Protein AF-A0A383A0M0-F1 (afdb_monomer)

Solvent-accessible surface area (backbone atoms only — not comparable to full-atom values): 5035 Å² total; per-residue (Å²): 131,86,87,75,88,60,96,47,71,65,67,45,57,75,71,50,68,100,62,46,17,37,38,39,38,41,80,52,99,59,33,34,43,33,29,37,31,40,49,84,62,83,49,73,42,83,70,54,71,45,73,62,74,53,69,70,60,49,52,50,52,51,50,52,50,36,61,75,63,56,42,72,48,75,47,68,69,74,84,90,76,134

Secondary structure (DSSP, 8-state):
------SSHHHHHTTS-SS-EEEEEEE-SSEEEEEEE-TTSS-EEEEEEEEP--HHHHHHHHHHHHHHTTEEEEEE------

Structure (mmCIF, N/CA/C/O backbone):
data_AF-A0A383A0M0-F1
#
_entry.id   AF-A0A383A0M0-F1
#
loop_
_atom_site.group_PDB
_atom_site.id
_atom_site.type_symbol
_atom_site.label_atom_id
_atom_site.label_alt_id
_atom_site.label_comp_id
_atom_site.label_asym_id
_atom_site.label_entity_id
_atom_site.label_seq_id
_atom_site.pdbx_PDB_ins_code
_atom_site.Cartn_x
_atom_site.Cartn_y
_atom_site.Cartn_z
_atom_site.occupancy
_atom_site.B_iso_or_equiv
_atom_site.auth_seq_id
_atom_site.auth_comp_id
_atom_site.auth_asym_id
_atom_site.auth_atom_id
_atom_site.pdbx_PDB_model_num
ATOM 1 N N . MET A 1 1 ? -10.091 -10.079 -13.517 1.00 49.03 1 MET A N 1
ATOM 2 C CA . MET A 1 1 ? -8.739 -10.191 -12.934 1.00 49.03 1 MET A CA 1
ATOM 3 C C . MET A 1 1 ? -8.831 -11.232 -11.832 1.00 49.03 1 MET A C 1
ATOM 5 O O . MET A 1 1 ? -9.599 -11.027 -10.905 1.00 49.03 1 MET A O 1
ATOM 9 N N . GLN A 1 2 ? -8.216 -12.402 -11.998 1.00 48.06 2 GLN A N 1
ATOM 10 C CA . GLN A 1 2 ? -8.273 -13.454 -10.981 1.00 48.06 2 GLN A CA 1
ATOM 11 C C . GLN A 1 2 ? -7.331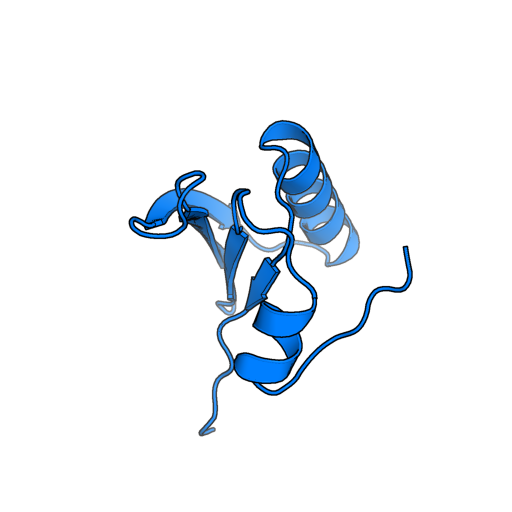 -13.034 -9.847 1.00 48.06 2 GLN A C 1
ATOM 13 O O . GLN A 1 2 ? -6.116 -13.011 -10.035 1.00 48.06 2 GLN A O 1
ATOM 18 N N . THR A 1 3 ? -7.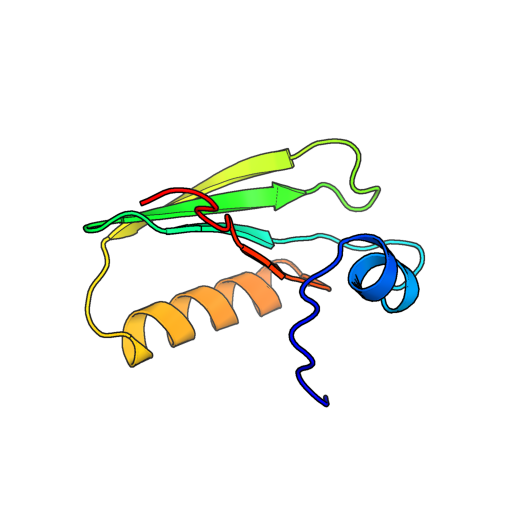883 -12.598 -8.717 1.00 56.19 3 THR A N 1
ATOM 19 C CA . THR A 1 3 ? -7.096 -12.155 -7.562 1.00 56.19 3 THR A CA 1
ATOM 20 C C . THR A 1 3 ? -6.486 -13.386 -6.899 1.00 56.19 3 THR A C 1
ATOM 22 O O . THR A 1 3 ? -7.147 -14.063 -6.118 1.00 56.19 3 THR A O 1
ATOM 25 N N . MET A 1 4 ? -5.248 -13.725 -7.261 1.00 76.31 4 MET A N 1
ATOM 26 C CA . MET A 1 4 ? -4.490 -14.781 -6.590 1.00 76.31 4 MET A CA 1
ATOM 27 C C . MET A 1 4 ? -3.668 -14.179 -5.454 1.00 76.31 4 MET A C 1
ATOM 29 O O . MET A 1 4 ? -2.824 -13.311 -5.683 1.00 76.31 4 MET A O 1
ATOM 33 N N . ILE A 1 5 ? -3.906 -14.661 -4.238 1.00 85.56 5 ILE A N 1
ATOM 34 C CA . ILE A 1 5 ? -3.000 -14.464 -3.107 1.00 85.56 5 ILE A CA 1
ATOM 35 C C . ILE A 1 5 ? -1.838 -15.442 -3.313 1.00 85.56 5 ILE A C 1
ATOM 37 O O . ILE A 1 5 ? -2.074 -16.625 -3.544 1.00 85.56 5 ILE A O 1
ATOM 41 N N . ASN A 1 6 ? -0.602 -14.943 -3.286 1.00 87.50 6 ASN A N 1
ATOM 42 C CA . ASN A 1 6 ? 0.600 -15.777 -3.324 1.00 87.50 6 ASN A CA 1
ATOM 43 C C . ASN A 1 6 ? 1.253 -15.686 -1.943 1.00 87.50 6 ASN A C 1
ATOM 45 O O . ASN A 1 6 ? 1.403 -14.586 -1.414 1.00 87.50 6 ASN A O 1
ATOM 49 N N . GLU A 1 7 ? 1.612 -16.828 -1.365 1.00 84.81 7 GLU A N 1
ATOM 50 C CA . GLU A 1 7 ? 2.276 -16.894 -0.055 1.00 84.81 7 GLU A CA 1
ATOM 51 C C . GLU A 1 7 ? 3.796 -16.710 -0.174 1.00 84.81 7 GLU A C 1
ATOM 53 O O . GLU A 1 7 ? 4.463 -16.377 0.802 1.00 84.81 7 GLU A O 1
ATOM 58 N N . ASP A 1 8 ? 4.342 -16.881 -1.382 1.00 87.19 8 ASP A N 1
ATOM 59 C CA . ASP A 1 8 ? 5.759 -16.737 -1.674 1.00 87.19 8 ASP A CA 1
ATOM 60 C C . ASP A 1 8 ? 6.047 -15.557 -2.619 1.00 87.19 8 ASP A C 1
ATOM 62 O O . ASP A 1 8 ? 5.278 -15.213 -3.526 1.00 87.19 8 ASP A O 1
ATOM 66 N N . VAL A 1 9 ? 7.204 -14.929 -2.409 1.00 89.44 9 VAL A N 1
ATOM 67 C CA . VAL A 1 9 ? 7.622 -13.745 -3.170 1.00 89.44 9 VAL A CA 1
AT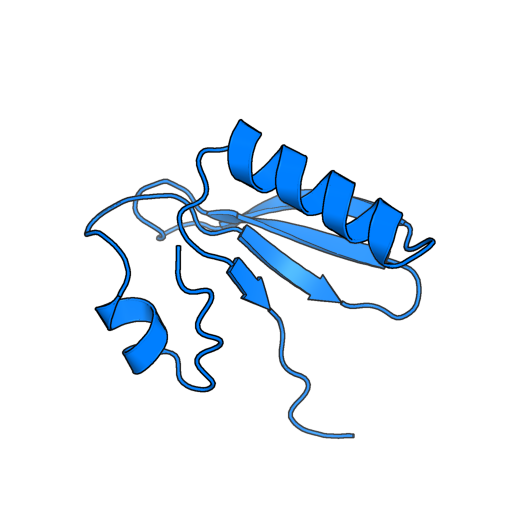OM 68 C C . VAL A 1 9 ? 7.884 -14.083 -4.641 1.00 89.44 9 VAL A C 1
ATOM 70 O O . VAL A 1 9 ? 7.568 -13.274 -5.510 1.00 89.44 9 VAL A O 1
ATOM 73 N N . ASN A 1 10 ? 8.417 -15.265 -4.956 1.00 91.75 10 ASN A N 1
ATOM 74 C CA . ASN A 1 10 ? 8.769 -15.620 -6.334 1.00 91.75 10 ASN A CA 1
ATOM 75 C C . ASN A 1 10 ? 7.517 -15.834 -7.196 1.00 91.75 10 ASN A C 1
ATOM 77 O O . ASN A 1 10 ? 7.442 -15.328 -8.318 1.00 91.75 10 ASN A O 1
ATOM 81 N N . GLY A 1 11 ? 6.506 -16.514 -6.653 1.00 91.56 11 GLY A N 1
ATOM 82 C CA . GLY A 1 11 ? 5.195 -16.693 -7.261 1.00 91.56 11 GLY A CA 1
ATOM 83 C C . GLY A 1 11 ? 4.521 -15.354 -7.533 1.00 91.56 11 GLY A C 1
ATOM 84 O O . GLY A 1 11 ? 4.022 -15.134 -8.638 1.00 91.56 11 GLY A O 1
ATOM 85 N N . PHE A 1 12 ? 4.603 -14.414 -6.588 1.00 92.25 12 PHE A N 1
ATOM 86 C CA . PHE A 1 12 ? 4.126 -13.048 -6.794 1.00 92.25 12 PHE A CA 1
ATOM 87 C C . PHE A 1 12 ? 4.885 -12.323 -7.918 1.00 92.25 12 PHE A C 1
ATOM 89 O O . PHE A 1 12 ? 4.260 -11.837 -8.862 1.00 92.25 12 PHE A O 1
ATOM 96 N N . LEU A 1 13 ? 6.222 -12.292 -7.865 1.00 92.00 13 LEU A N 1
ATOM 97 C CA . LEU A 1 13 ? 7.056 -11.592 -8.849 1.00 92.00 13 LEU A CA 1
ATOM 98 C C . LEU A 1 13 ? 6.879 -12.135 -10.271 1.00 92.00 13 LEU A C 1
ATOM 100 O O . LEU A 1 13 ? 6.829 -11.350 -11.213 1.00 92.00 13 LEU A O 1
ATOM 104 N N . SER A 1 14 ? 6.721 -13.453 -10.429 1.00 93.25 14 SER A N 1
ATOM 105 C CA . SER A 1 14 ? 6.538 -14.100 -11.738 1.00 93.25 14 SER A CA 1
ATOM 106 C C . SER A 1 14 ? 5.269 -13.666 -12.484 1.00 93.25 14 SER A C 1
ATOM 108 O O . SER A 1 14 ? 5.157 -13.869 -13.691 1.00 93.25 14 SER A O 1
ATOM 110 N N . ARG A 1 15 ? 4.305 -13.066 -11.773 1.00 92.06 15 ARG A N 1
ATOM 111 C CA . ARG A 1 15 ? 3.017 -12.616 -12.317 1.00 92.06 15 ARG A CA 1
ATOM 112 C C . ARG A 1 15 ? 2.964 -11.111 -12.565 1.00 92.06 15 ARG A C 1
ATOM 114 O O . ARG A 1 15 ? 1.987 -10.634 -13.142 1.00 92.06 15 ARG A O 1
ATOM 121 N N . LEU A 1 16 ? 3.965 -10.360 -12.107 1.00 93.38 16 LEU A N 1
ATOM 122 C CA . LEU A 1 16 ? 4.013 -8.920 -12.314 1.00 93.38 16 LEU A CA 1
ATOM 123 C C . LEU A 1 16 ? 4.545 -8.594 -13.716 1.00 93.38 16 LEU A C 1
ATOM 125 O O . LEU A 1 16 ? 5.460 -9.259 -14.201 1.00 93.38 16 LEU A O 1
ATOM 129 N N . PRO A 1 17 ? 4.038 -7.531 -14.361 1.00 94.38 17 PRO A N 1
ATOM 130 C CA . PRO A 1 17 ? 4.709 -6.961 -15.520 1.00 94.38 17 PRO A CA 1
ATOM 131 C C . PRO A 1 17 ? 6.099 -6.422 -15.144 1.00 94.38 17 PRO A C 1
ATOM 133 O O . PRO A 1 17 ? 6.392 -6.115 -13.981 1.00 94.38 17 PRO A O 1
ATOM 136 N N . GLU A 1 18 ? 6.946 -6.229 -16.159 1.00 93.12 18 GLU A N 1
ATOM 137 C CA . GLU A 1 18 ? 8.333 -5.773 -15.991 1.00 93.12 18 GLU A CA 1
ATOM 138 C C . GLU A 1 18 ? 8.435 -4.503 -15.130 1.00 93.12 18 GLU A C 1
ATOM 140 O O . GLU A 1 18 ? 9.320 -4.398 -14.283 1.00 93.12 18 GLU A O 1
ATOM 145 N N . LYS A 1 19 ? 7.485 -3.570 -15.275 1.00 95.06 19 LYS A N 1
ATOM 146 C CA . LYS A 1 19 ? 7.438 -2.289 -14.558 1.00 95.06 19 LYS A CA 1
ATOM 147 C C . LYS A 1 19 ? 6.052 -2.009 -13.992 1.00 95.06 19 LYS A C 1
ATOM 149 O O . LYS A 1 19 ? 5.048 -2.458 -14.535 1.00 95.06 19 LYS A O 1
ATOM 154 N N . GLY A 1 20 ? 6.011 -1.211 -12.930 1.00 97.31 20 GLY A N 1
ATOM 155 C CA . GLY A 1 20 ? 4.783 -0.717 -12.313 1.00 97.31 20 GLY A CA 1
ATOM 156 C C . GLY A 1 20 ? 4.905 -0.636 -10.797 1.00 97.31 20 GLY A C 1
ATOM 157 O O . GLY A 1 20 ? 5.770 -1.272 -10.194 1.00 97.31 20 GLY A O 1
ATOM 158 N N . ARG A 1 21 ? 4.041 0.179 -10.189 1.00 98.31 21 ARG A N 1
ATOM 159 C CA . ARG A 1 21 ? 4.102 0.468 -8.754 1.00 98.31 21 ARG A CA 1
ATOM 160 C C . ARG A 1 21 ? 3.457 -0.637 -7.931 1.00 98.31 21 ARG A C 1
ATOM 162 O O . ARG A 1 21 ? 2.416 -1.169 -8.308 1.00 98.31 21 ARG A O 1
ATOM 169 N N . LEU A 1 22 ? 4.036 -0.919 -6.775 1.00 98.12 22 LEU A N 1
ATOM 170 C CA . LEU A 1 22 ? 3.447 -1.766 -5.748 1.00 98.12 22 LEU A CA 1
ATOM 171 C C . LEU A 1 22 ? 2.941 -0.910 -4.592 1.00 98.12 22 LEU A C 1
ATOM 173 O O . LEU A 1 22 ? 3.545 0.112 -4.263 1.00 98.12 22 LEU A O 1
ATOM 177 N N . LEU A 1 23 ? 1.850 -1.348 -3.969 1.00 98.31 23 LEU A N 1
ATOM 178 C CA . LEU A 1 23 ? 1.340 -0.770 -2.729 1.00 98.31 23 LEU A CA 1
ATOM 179 C C . LEU A 1 23 ? 1.668 -1.716 -1.568 1.00 98.31 23 LEU A C 1
ATOM 181 O O . LEU A 1 23 ? 1.207 -2.855 -1.541 1.00 98.31 23 LEU A O 1
ATOM 185 N N . GLY A 1 24 ? 2.482 -1.248 -0.628 1.00 97.44 24 GLY A N 1
ATOM 186 C CA . GLY A 1 24 ? 2.802 -1.946 0.613 1.00 97.44 24 GLY A CA 1
ATOM 187 C C . GLY A 1 24 ? 1.794 -1.609 1.708 1.00 97.44 24 GLY A C 1
ATOM 188 O O . GLY A 1 24 ? 1.492 -0.433 1.916 1.00 97.44 24 GLY A O 1
ATOM 189 N N . LEU A 1 25 ? 1.288 -2.631 2.399 1.00 96.81 25 LEU A N 1
ATOM 190 C CA . LEU A 1 25 ? 0.348 -2.528 3.514 1.00 96.81 25 LEU A CA 1
ATOM 191 C C . LEU A 1 25 ? 0.985 -3.092 4.784 1.00 96.81 25 LEU A C 1
ATOM 193 O O . LEU A 1 25 ? 1.376 -4.259 4.825 1.00 96.81 25 LEU A O 1
ATOM 197 N N . ASP A 1 26 ? 0.991 -2.282 5.836 1.00 94.56 26 ASP A N 1
ATOM 198 C CA . ASP A 1 26 ? 1.304 -2.696 7.202 1.00 94.56 26 ASP A CA 1
ATOM 199 C C . ASP A 1 26 ? 0.030 -2.636 8.057 1.00 94.56 26 ASP A C 1
ATOM 201 O O . ASP A 1 26 ? -0.490 -1.554 8.357 1.00 94.56 26 ASP A O 1
ATOM 205 N N . LEU A 1 27 ? -0.536 -3.804 8.378 1.00 92.12 27 LEU A N 1
ATOM 206 C CA . LEU A 1 27 ? -1.802 -3.914 9.103 1.00 92.12 27 LEU A CA 1
ATOM 207 C C . LEU A 1 27 ? -1.571 -3.880 10.615 1.00 92.12 27 LEU A C 1
ATOM 209 O O . LEU A 1 27 ? -1.277 -4.893 11.244 1.00 92.12 27 LEU A O 1
ATOM 213 N N . GLY A 1 28 ? -1.836 -2.726 11.220 1.00 91.88 28 GLY A N 1
ATOM 214 C CA . GLY A 1 28 ? -1.954 -2.588 12.666 1.00 91.88 28 GLY A CA 1
ATOM 215 C C . GLY A 1 28 ? -3.379 -2.838 13.166 1.00 91.88 28 GLY A C 1
ATOM 216 O O . GLY A 1 28 ? -4.356 -2.846 12.413 1.00 91.88 28 GLY A O 1
ATOM 217 N N . ALA A 1 29 ? -3.545 -2.970 14.483 1.00 92.38 29 ALA A N 1
ATOM 218 C CA . ALA A 1 29 ? -4.867 -3.128 15.100 1.00 92.38 29 ALA A CA 1
ATOM 219 C C . ALA A 1 29 ? -5.791 -1.910 14.877 1.00 92.38 29 ALA A C 1
ATOM 221 O O . ALA A 1 29 ? -7.006 -2.062 14.779 1.00 92.38 29 ALA A O 1
ATOM 222 N N . LYS A 1 30 ? -5.224 -0.699 14.782 1.00 96.81 30 LYS A N 1
ATOM 223 C CA . LYS A 1 30 ? -5.975 0.572 14.684 1.00 96.81 30 LYS A CA 1
ATOM 224 C C . LYS A 1 30 ? -5.751 1.328 13.378 1.00 96.81 30 LYS A C 1
ATOM 226 O O . LYS A 1 30 ? -6.547 2.199 13.030 1.00 96.81 30 LYS A O 1
ATOM 231 N N . THR A 1 31 ? -4.670 1.029 12.674 1.00 96.88 31 THR A N 1
ATOM 232 C CA . THR A 1 31 ? -4.219 1.778 11.501 1.00 96.88 31 THR A CA 1
ATOM 233 C C . THR A 1 31 ? -3.692 0.837 10.432 1.00 96.88 31 THR A C 1
ATOM 235 O O . THR A 1 31 ? -3.328 -0.297 10.730 1.00 96.88 31 THR A O 1
ATOM 238 N N . ILE A 1 32 ? -3.655 1.317 9.194 1.00 96.94 32 ILE A N 1
ATOM 239 C CA . ILE A 1 32 ? -2.979 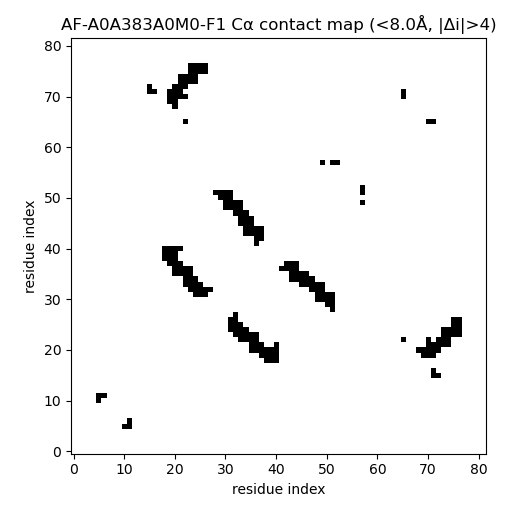0.667 8.074 1.00 96.94 32 ILE A CA 1
ATOM 240 C C . ILE A 1 32 ? -1.926 1.645 7.569 1.00 96.94 32 ILE A C 1
ATOM 242 O O . ILE A 1 32 ? -2.281 2.71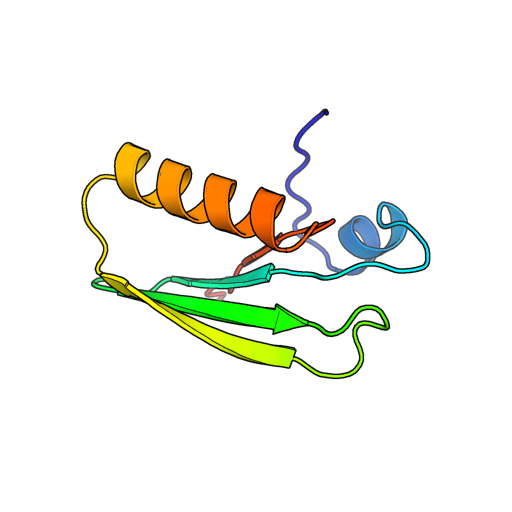2 7.062 1.00 96.94 32 ILE A O 1
ATOM 246 N N . GLY A 1 33 ? -0.651 1.307 7.740 1.00 97.56 33 GLY A N 1
ATOM 247 C CA . GLY A 1 33 ? 0.439 2.046 7.113 1.00 97.56 33 GLY A CA 1
ATOM 248 C C . GLY A 1 33 ? 0.494 1.708 5.627 1.00 97.56 33 GLY A C 1
ATOM 249 O O . GLY A 1 33 ? 0.448 0.530 5.271 1.00 97.56 33 GLY A O 1
ATOM 250 N N . LEU A 1 34 ? 0.565 2.723 4.765 1.00 98.38 34 LEU A N 1
ATOM 251 C CA . LEU A 1 34 ? 0.677 2.547 3.319 1.00 98.38 34 LEU A CA 1
ATOM 252 C C . LEU A 1 34 ? 1.996 3.115 2.804 1.00 98.38 34 LEU A C 1
ATOM 254 O O . LEU A 1 34 ? 2.364 4.250 3.116 1.00 98.38 34 LEU A O 1
ATOM 258 N N . ALA A 1 35 ? 2.667 2.345 1.955 1.00 98.50 35 ALA A N 1
ATOM 259 C CA . ALA A 1 35 ? 3.842 2.775 1.206 1.00 98.50 35 ALA A CA 1
ATOM 260 C C . ALA A 1 35 ? 3.647 2.489 -0.284 1.00 98.50 35 ALA A C 1
ATOM 262 O O . ALA A 1 35 ? 3.049 1.482 -0.654 1.00 98.50 35 ALA A O 1
ATOM 263 N N . LEU A 1 36 ? 4.159 3.363 -1.144 1.00 98.62 36 LEU A N 1
ATOM 264 C CA . LEU A 1 36 ? 4.097 3.203 -2.593 1.00 98.62 36 LEU A CA 1
ATOM 265 C C . LEU A 1 36 ? 5.514 3.045 -3.134 1.00 98.62 36 LEU A C 1
ATOM 267 O O . LEU A 1 36 ? 6.398 3.832 -2.789 1.00 98.62 36 LEU A O 1
ATOM 271 N N . SER A 1 37 ? 5.731 2.045 -3.985 1.00 98.56 37 SER A N 1
ATOM 272 C CA . SER A 1 37 ? 6.996 1.939 -4.704 1.00 98.56 37 SER A CA 1
ATOM 273 C C . SER A 1 37 ? 7.065 2.929 -5.864 1.00 98.56 37 SER A C 1
ATOM 275 O O . SER A 1 37 ? 6.050 3.329 -6.445 1.00 98.56 37 SER A O 1
ATOM 277 N N . ASP A 1 38 ? 8.277 3.258 -6.287 1.00 97.81 38 ASP A N 1
ATOM 278 C CA . ASP A 1 38 ? 8.493 3.809 -7.614 1.00 97.81 38 ASP A CA 1
ATOM 279 C C . ASP A 1 38 ? 8.189 2.750 -8.703 1.00 97.81 38 ASP A C 1
ATOM 281 O O . ASP A 1 38 ? 7.950 1.570 -8.421 1.00 97.81 38 ASP A O 1
ATOM 285 N N . VAL A 1 39 ? 8.167 3.170 -9.971 1.00 97.75 39 VAL A N 1
ATOM 286 C CA . VAL A 1 39 ? 7.801 2.301 -11.109 1.00 97.75 39 VAL A CA 1
ATOM 287 C C . VAL A 1 39 ? 8.820 1.178 -11.334 1.00 97.75 39 VAL A C 1
ATOM 289 O O . VAL A 1 39 ? 8.442 0.111 -11.821 1.00 97.75 39 VAL A O 1
ATOM 292 N N . SER A 1 40 ? 10.091 1.404 -10.983 1.00 96.19 40 SER A N 1
ATOM 293 C CA . SER A 1 40 ? 11.152 0.395 -11.070 1.00 96.19 40 SER A CA 1
ATOM 294 C C . SER A 1 40 ? 11.189 -0.552 -9.866 1.00 96.19 40 SER A C 1
ATOM 296 O O . SER A 1 40 ? 11.891 -1.559 -9.916 1.00 96.19 40 SER A O 1
ATOM 298 N N . ARG A 1 41 ? 10.392 -0.267 -8.823 1.00 96.19 41 ARG A N 1
ATOM 299 C CA . ARG A 1 41 ? 10.309 -1.025 -7.565 1.00 96.19 41 ARG A CA 1
ATOM 300 C C . ARG A 1 41 ? 11.635 -1.077 -6.790 1.00 96.19 41 ARG A C 1
ATOM 302 O O . ARG A 1 41 ? 11.885 -2.043 -6.078 1.00 96.19 41 ARG A O 1
ATOM 309 N N . GLN A 1 42 ? 12.474 -0.050 -6.920 1.00 96.31 42 GLN A N 1
ATOM 310 C CA . GLN A 1 42 ? 13.739 0.074 -6.187 1.00 96.31 42 GLN A CA 1
ATOM 311 C C . GLN A 1 42 ? 13.583 0.848 -4.878 1.00 96.31 42 GLN A C 1
ATOM 313 O O . GLN A 1 42 ? 14.297 0.584 -3.914 1.00 96.31 42 GLN A O 1
ATOM 318 N N . ILE A 1 43 ? 12.655 1.803 -4.836 1.00 97.75 43 ILE A N 1
ATOM 319 C CA . ILE A 1 43 ? 12.430 2.677 -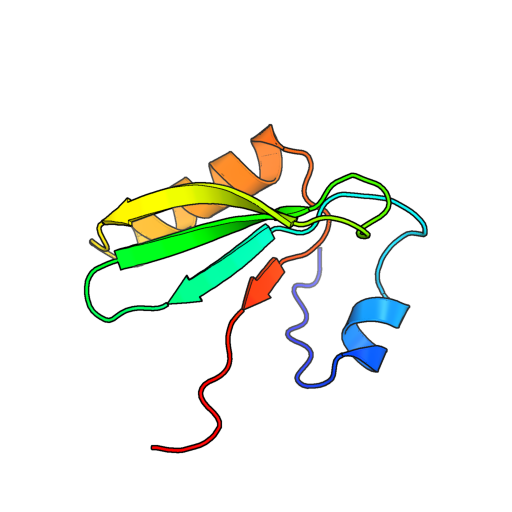3.687 1.00 97.75 43 ILE A CA 1
ATOM 320 C C . ILE A 1 43 ? 10.962 2.583 -3.291 1.00 97.75 43 ILE A C 1
ATOM 322 O O . ILE A 1 43 ? 10.075 2.702 -4.133 1.00 97.75 43 ILE A O 1
ATOM 326 N N . ALA A 1 44 ? 10.705 2.411 -1.996 1.00 97.94 44 ALA A N 1
ATOM 327 C CA . ALA A 1 44 ? 9.384 2.566 -1.404 1.00 97.94 44 ALA A CA 1
ATOM 328 C C . ALA A 1 44 ? 9.354 3.833 -0.547 1.00 97.94 44 ALA A C 1
ATOM 330 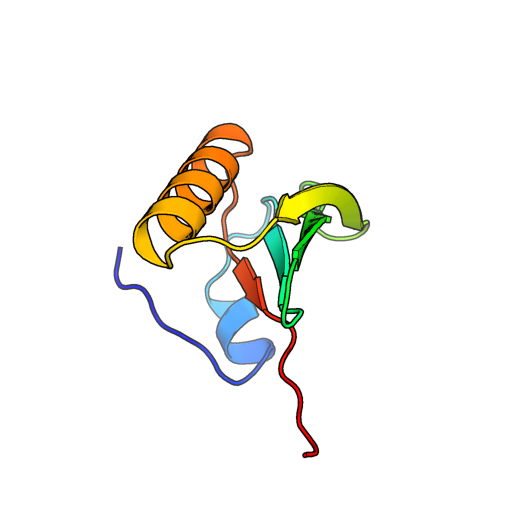O O . ALA A 1 44 ? 10.233 4.045 0.288 1.00 97.94 44 ALA A O 1
ATOM 331 N N . THR A 1 45 ? 8.338 4.668 -0.745 1.00 98.31 45 THR A N 1
ATOM 332 C CA . THR A 1 45 ? 8.127 5.890 0.040 1.00 98.31 45 THR A CA 1
ATOM 333 C C . THR A 1 45 ? 6.808 5.813 0.804 1.00 98.31 45 THR A C 1
ATOM 335 O O . THR A 1 45 ? 5.839 5.269 0.261 1.00 98.31 45 THR A O 1
ATOM 338 N N . PRO A 1 46 ? 6.720 6.374 2.025 1.00 98.31 46 PRO A N 1
ATOM 339 C CA . PRO A 1 46 ? 5.449 6.500 2.734 1.00 98.31 46 PRO A CA 1
ATOM 340 C C . PRO A 1 46 ? 4.400 7.209 1.868 1.00 98.31 46 PRO A C 1
ATOM 342 O O . PRO A 1 46 ? 4.708 8.216 1.232 1.00 98.31 46 PRO A O 1
ATOM 345 N N . LEU A 1 47 ? 3.173 6.684 1.844 1.00 98.19 47 LEU A N 1
ATOM 346 C CA . LEU A 1 47 ? 2.044 7.291 1.135 1.00 98.19 47 LEU A CA 1
ATOM 347 C C . LEU A 1 47 ? 1.108 7.991 2.122 1.00 98.19 47 LEU A C 1
ATOM 349 O O . LEU A 1 47 ? 0.999 9.213 2.115 1.00 98.19 47 LEU A O 1
ATOM 353 N N . GLU A 1 48 ? 0.447 7.221 2.984 1.00 97.62 48 GLU A N 1
ATOM 354 C CA . GLU A 1 48 ? -0.404 7.733 4.058 1.00 97.62 48 GLU A CA 1
ATOM 355 C C . GLU A 1 48 ? -0.642 6.655 5.124 1.00 97.62 48 GLU A C 1
ATOM 357 O O . GLU A 1 48 ? -0.232 5.504 4.979 1.00 97.62 48 GLU A O 1
ATOM 362 N N . THR A 1 49 ? -1.307 7.020 6.219 1.00 97.88 49 THR A N 1
ATOM 363 C CA . THR A 1 49 ? -1.766 6.067 7.237 1.00 97.88 49 THR A CA 1
ATOM 364 C C . THR A 1 49 ? -3.278 6.149 7.353 1.00 97.88 49 THR A C 1
ATOM 366 O O . THR A 1 49 ? -3.824 7.181 7.742 1.00 97.88 49 THR A O 1
ATOM 369 N N . LEU A 1 50 ? -3.966 5.051 7.053 1.00 96.75 50 LEU A N 1
ATOM 370 C CA . LEU A 1 50 ? -5.413 4.972 7.206 1.00 96.75 50 LEU A CA 1
ATOM 371 C C . LEU A 1 50 ? -5.758 4.599 8.645 1.00 96.75 50 LEU A C 1
ATOM 373 O O . LEU A 1 50 ? -5.218 3.639 9.190 1.00 96.75 50 LEU A O 1
ATOM 377 N N . LYS A 1 51 ? -6.710 5.301 9.260 1.00 97.75 51 LYS A N 1
ATOM 378 C CA . LYS A 1 51 ? -7.361 4.815 10.483 1.00 97.75 51 LYS A CA 1
ATOM 379 C C . LYS A 1 51 ? -8.347 3.711 10.104 1.00 97.75 51 LYS A C 1
ATOM 381 O O . LYS A 1 51 ? -9.220 3.949 9.269 1.00 97.75 51 LYS A O 1
ATOM 386 N N . ARG A 1 52 ? -8.214 2.534 10.719 1.00 96.81 52 ARG A N 1
ATOM 387 C CA . ARG A 1 52 ? -9.091 1.387 10.456 1.00 96.81 52 ARG A CA 1
ATOM 388 C C . ARG A 1 52 ? -10.502 1.675 10.935 1.00 96.81 52 ARG A C 1
ATOM 390 O O . ARG A 1 52 ? -10.705 2.266 11.999 1.00 96.81 52 ARG A O 1
ATOM 397 N N . THR A 1 53 ? -11.463 1.248 10.133 1.00 95.88 53 THR A N 1
ATOM 398 C CA . THR A 1 53 ? -12.887 1.409 10.406 1.00 95.88 53 THR A CA 1
ATOM 399 C C . THR A 1 53 ? -13.591 0.083 10.139 1.00 95.88 53 THR A C 1
ATOM 401 O O . THR A 1 53 ? -13.283 -0.916 10.790 1.00 95.88 53 THR A O 1
ATOM 404 N N . LYS A 1 54 ? -14.531 0.045 9.195 1.00 95.44 54 LYS A N 1
ATOM 405 C CA . LYS A 1 54 ? -15.124 -1.196 8.705 1.00 95.44 54 LYS A CA 1
ATOM 406 C C . LYS A 1 54 ? -14.304 -1.700 7.529 1.00 95.44 54 LYS A C 1
ATOM 408 O O . LYS A 1 54 ? -13.912 -0.915 6.671 1.00 95.44 54 LYS A O 1
ATOM 413 N N . PHE A 1 55 ? -14.147 -3.019 7.432 1.00 93.75 55 PHE A N 1
ATOM 414 C CA . PHE A 1 55 ? -13.399 -3.653 6.344 1.00 93.75 55 PHE A CA 1
ATOM 415 C C . PHE A 1 55 ? -13.825 -3.153 4.956 1.00 93.75 55 PHE A C 1
ATOM 417 O O . PHE A 1 55 ? -12.972 -2.811 4.149 1.00 93.75 55 PHE A O 1
ATOM 424 N N . ALA A 1 56 ? -15.133 -3.049 4.696 1.00 97.25 56 ALA A N 1
ATOM 425 C CA . ALA A 1 56 ? -15.642 -2.581 3.407 1.00 97.25 56 ALA A CA 1
ATOM 426 C C . ALA A 1 56 ? -15.221 -1.134 3.082 1.00 97.25 56 ALA A C 1
ATOM 428 O O . ALA A 1 56 ? -14.868 -0.828 1.946 1.00 97.25 56 ALA A O 1
ATOM 429 N N . GLU A 1 57 ? -15.224 -0.245 4.078 1.00 97.19 57 GLU A N 1
ATOM 430 C CA . GLU A 1 57 ? -14.813 1.152 3.905 1.00 97.19 57 GLU A CA 1
ATOM 431 C C . GLU A 1 57 ? -13.300 1.263 3.694 1.00 97.19 57 GLU A C 1
ATOM 433 O O . GLU A 1 57 ? -12.841 2.020 2.837 1.00 97.19 57 GLU A O 1
ATOM 438 N N . ASP A 1 58 ? -12.527 0.482 4.447 1.00 95.81 58 ASP A N 1
ATOM 439 C CA . ASP A 1 58 ? -11.073 0.428 4.327 1.00 95.81 58 ASP A CA 1
ATOM 440 C C . ASP A 1 58 ? -10.664 -0.153 2.959 1.00 95.81 58 ASP A C 1
ATOM 442 O O . ASP A 1 58 ? -9.841 0.436 2.259 1.00 95.81 58 ASP A O 1
ATOM 446 N N . ALA A 1 59 ? -11.305 -1.240 2.514 1.00 95.75 59 ALA A N 1
ATOM 447 C CA . ALA A 1 59 ? -11.091 -1.845 1.199 1.00 95.75 59 ALA A CA 1
ATOM 448 C C . ALA A 1 59 ? -11.440 -0.883 0.051 1.00 95.75 59 ALA A C 1
ATOM 450 O O . ALA A 1 59 ? -10.715 -0.815 -0.944 1.00 95.75 59 ALA A O 1
ATOM 451 N N . HIS A 1 60 ? -12.505 -0.087 0.195 1.00 97.44 60 HIS A N 1
ATOM 452 C CA . HIS A 1 60 ? -12.869 0.935 -0.792 1.00 97.44 60 HIS A CA 1
ATOM 453 C C . HIS A 1 60 ? -11.807 2.032 -0.906 1.00 97.44 60 HIS A C 1
ATOM 455 O O . HIS A 1 60 ? -11.433 2.428 -2.009 1.00 97.44 60 HIS A O 1
ATOM 461 N N . LYS A 1 61 ? -11.277 2.509 0.228 1.00 97.19 61 LYS A N 1
ATOM 462 C CA . LYS A 1 61 ? -10.171 3.482 0.241 1.00 97.19 61 LYS A CA 1
ATOM 463 C C . LYS A 1 61 ? -8.919 2.905 -0.420 1.00 97.19 61 LYS A C 1
ATOM 465 O O . LYS A 1 61 ? -8.330 3.568 -1.268 1.00 97.19 61 LYS A O 1
ATOM 470 N N . LEU A 1 62 ? -8.557 1.666 -0.089 1.00 96.75 62 LEU A N 1
ATOM 471 C CA . LEU A 1 62 ? -7.417 0.973 -0.694 1.00 96.75 62 LEU A CA 1
ATOM 472 C C . LEU A 1 62 ? -7.581 0.813 -2.210 1.00 96.75 62 LEU A C 1
ATOM 474 O O . LEU A 1 62 ? -6.644 1.098 -2.949 1.00 96.75 62 LEU A O 1
ATOM 478 N N . THR A 1 63 ? -8.774 0.439 -2.679 1.00 96.81 63 THR A N 1
ATOM 479 C CA . THR A 1 63 ? -9.070 0.301 -4.118 1.00 96.81 63 THR A CA 1
ATOM 480 C C . THR A 1 63 ? -8.919 1.640 -4.842 1.00 96.81 63 THR A C 1
ATOM 482 O O . THR A 1 63 ? -8.254 1.718 -5.869 1.00 96.81 63 THR A O 1
ATOM 485 N N . LYS A 1 64 ? -9.424 2.735 -4.258 1.00 98.06 64 LYS A N 1
ATOM 486 C CA . LYS A 1 64 ? -9.227 4.079 -4.825 1.00 98.06 64 LYS A CA 1
ATOM 487 C C . LYS A 1 64 ? -7.754 4.458 -4.949 1.00 98.06 64 LYS A C 1
ATOM 489 O O . LYS A 1 64 ? -7.374 5.081 -5.935 1.00 98.06 64 LYS A O 1
ATOM 494 N N . LEU A 1 65 ? -6.933 4.125 -3.953 1.00 97.94 65 LEU A N 1
ATOM 495 C CA . LEU A 1 65 ? -5.494 4.397 -3.993 1.00 97.94 65 LEU A CA 1
ATOM 496 C C . LEU A 1 65 ? -4.781 3.519 -5.020 1.00 97.94 65 LEU A C 1
ATOM 498 O O . LEU A 1 65 ? -3.923 4.018 -5.748 1.00 97.94 65 LEU A O 1
ATOM 502 N N . TYR A 1 66 ? -5.168 2.248 -5.109 1.00 97.69 66 TYR A N 1
ATOM 503 C CA . TYR A 1 66 ? -4.681 1.319 -6.121 1.00 97.69 66 TYR A CA 1
ATOM 504 C C . TYR A 1 66 ? -4.895 1.888 -7.531 1.00 97.69 66 TYR A C 1
ATOM 506 O O . TYR A 1 66 ? -3.930 2.033 -8.286 1.00 97.69 66 TYR A O 1
ATOM 514 N N . ASP A 1 67 ? -6.120 2.320 -7.839 1.00 97.88 67 ASP A N 1
ATOM 515 C CA . ASP A 1 67 ? -6.467 2.892 -9.143 1.00 97.88 67 ASP A CA 1
ATOM 516 C C . ASP A 1 67 ? -5.751 4.228 -9.384 1.00 97.88 67 ASP A C 1
ATOM 518 O O . ASP A 1 67 ? -5.105 4.423 -10.417 1.00 97.88 67 ASP A O 1
ATOM 522 N N . LYS A 1 68 ? -5.799 5.138 -8.399 1.00 98.38 68 LYS A N 1
ATOM 523 C CA . LYS A 1 68 ? -5.192 6.478 -8.474 1.00 98.38 68 LYS A CA 1
ATOM 524 C C . LYS A 1 68 ? -3.701 6.431 -8.802 1.00 98.38 68 LYS A C 1
ATOM 526 O O . LYS A 1 68 ? -3.205 7.306 -9.508 1.00 98.38 68 LYS A O 1
ATOM 531 N N . HIS A 1 69 ? -2.980 5.449 -8.265 1.00 97.94 69 HIS A N 1
ATOM 532 C CA . HIS A 1 69 ? -1.533 5.328 -8.441 1.00 97.94 69 HIS A CA 1
ATOM 533 C C . HIS A 1 69 ? -1.123 4.320 -9.524 1.00 97.94 69 HIS A C 1
ATOM 535 O O . HIS A 1 69 ? 0.082 4.136 -9.747 1.00 97.94 69 HIS A O 1
ATOM 541 N N . SER A 1 70 ? -2.102 3.718 -10.212 1.00 97.06 70 SER A N 1
ATOM 542 C CA . SER A 1 70 ? -1.899 2.665 -11.215 1.00 97.06 70 SER A CA 1
ATOM 543 C C . SER A 1 70 ? -1.034 1.529 -10.664 1.00 97.06 70 SER A C 1
ATOM 545 O O . SER A 1 70 ? -0.025 1.131 -11.252 1.00 97.06 70 SER A O 1
ATOM 547 N N . VAL A 1 71 ? -1.390 1.076 -9.463 1.00 98.06 71 VAL A N 1
ATOM 548 C CA . VAL A 1 71 ? -0.703 -0.008 -8.765 1.00 98.06 71 VAL A CA 1
ATOM 549 C C . VAL A 1 71 ? -0.939 -1.314 -9.521 1.00 98.06 71 VAL A C 1
ATOM 551 O O . VAL A 1 71 ? -2.026 -1.557 -10.026 1.00 98.06 71 VAL A O 1
ATOM 554 N N . ILE A 1 72 ? 0.085 -2.162 -9.606 1.00 96.81 72 ILE A N 1
ATOM 555 C CA . ILE A 1 72 ? 0.031 -3.453 -10.315 1.00 96.81 72 ILE A CA 1
ATOM 556 C C . ILE A 1 72 ? 0.003 -4.654 -9.362 1.00 96.81 72 ILE A C 1
ATOM 558 O O . ILE A 1 72 ? -0.236 -5.779 -9.787 1.00 96.81 72 ILE A O 1
ATOM 562 N N . GLY A 1 73 ? 0.229 -4.426 -8.070 1.00 96.12 73 GLY A N 1
ATOM 563 C CA . GLY A 1 73 ? 0.233 -5.466 -7.052 1.00 96.12 73 GLY A CA 1
ATOM 564 C C . GLY A 1 73 ? 0.288 -4.887 -5.644 1.00 96.12 73 GLY A C 1
ATOM 565 O O . GLY A 1 73 ? 0.731 -3.756 -5.435 1.00 96.12 73 GLY A O 1
ATOM 566 N N . ILE A 1 74 ? -0.177 -5.672 -4.679 1.00 96.44 74 ILE A N 1
ATOM 567 C CA . ILE A 1 74 ? -0.197 -5.306 -3.264 1.00 96.44 74 ILE A CA 1
ATOM 568 C C . ILE A 1 74 ? 0.713 -6.269 -2.509 1.00 96.44 74 ILE A C 1
ATOM 570 O O . ILE A 1 74 ? 0.633 -7.477 -2.716 1.00 96.44 74 ILE A O 1
ATOM 574 N N . VAL A 1 75 ? 1.551 -5.730 -1.627 1.00 95.69 75 VAL A N 1
ATOM 575 C CA . VAL A 1 75 ? 2.368 -6.506 -0.691 1.00 95.69 75 VAL A CA 1
ATOM 576 C C . VAL A 1 75 ? 1.834 -6.251 0.706 1.00 95.69 75 VAL A C 1
ATOM 578 O O . VAL A 1 75 ? 1.747 -5.104 1.137 1.00 95.69 75 VAL A O 1
ATOM 581 N N . LEU A 1 76 ? 1.466 -7.315 1.409 1.00 93.81 76 LEU A N 1
ATOM 582 C CA . LEU A 1 76 ? 0.943 -7.240 2.764 1.00 93.81 76 LEU A CA 1
ATOM 583 C C . LEU A 1 76 ? 1.974 -7.799 3.747 1.00 93.81 76 LEU A C 1
ATOM 585 O O . LEU A 1 76 ? 2.476 -8.901 3.541 1.00 93.81 76 LEU A O 1
ATOM 589 N N . GLY A 1 77 ? 2.266 -7.062 4.820 1.00 87.38 77 GLY A N 1
ATOM 590 C CA . GLY A 1 77 ? 3.087 -7.571 5.917 1.00 87.38 77 GLY A CA 1
ATOM 591 C C . GLY A 1 77 ? 2.447 -8.808 6.554 1.00 87.38 77 GLY A C 1
ATOM 592 O O . GLY A 1 77 ? 1.319 -8.737 7.042 1.00 87.38 77 GLY A O 1
ATOM 593 N N . PHE A 1 78 ? 3.159 -9.937 6.541 1.00 82.62 78 PHE A N 1
ATOM 594 C CA . PHE A 1 78 ? 2.693 -11.195 7.120 1.00 82.62 78 PHE A CA 1
ATOM 595 C C . PHE A 1 78 ? 3.392 -11.453 8.467 1.00 82.62 78 PHE A C 1
ATOM 597 O O . PHE A 1 78 ? 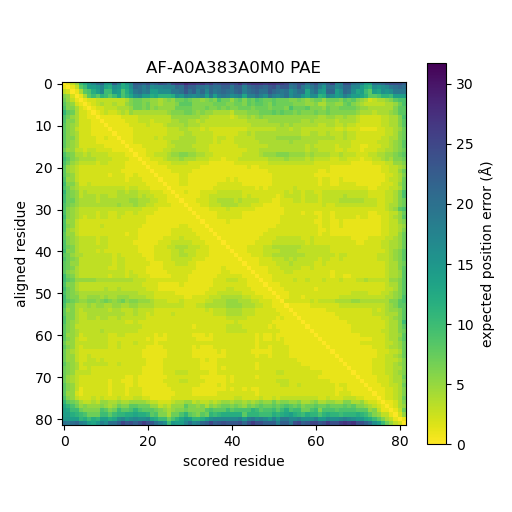4.607 -11.669 8.488 1.00 82.62 78 PHE A O 1
ATOM 604 N N . PRO A 1 79 ? 2.675 -11.409 9.605 1.00 76.31 79 PRO A N 1
ATOM 605 C CA . PRO A 1 79 ? 3.259 -11.712 10.905 1.00 76.31 79 PRO A CA 1
ATOM 606 C C . PRO A 1 79 ? 3.458 -13.228 11.034 1.00 76.31 79 PRO A C 1
ATOM 608 O O . PRO A 1 79 ? 2.504 -13.976 11.218 1.00 76.31 79 PRO A O 1
ATOM 611 N N . VAL A 1 80 ? 4.707 -13.682 10.922 1.00 76.25 80 VAL A N 1
ATOM 612 C CA . VAL A 1 80 ? 5.060 -15.117 10.935 1.00 76.25 80 VAL A CA 1
ATOM 613 C C . VAL A 1 80 ? 5.166 -15.732 12.333 1.00 76.25 80 VAL A C 1
ATOM 615 O O . VAL A 1 80 ? 5.253 -16.947 12.446 1.00 76.25 80 VAL A O 1
ATOM 618 N N . ASN A 1 81 ? 5.130 -14.922 13.394 1.00 71.69 81 ASN A N 1
ATOM 619 C CA . ASN A 1 81 ? 5.158 -15.388 14.779 1.00 71.69 81 ASN A CA 1
ATOM 620 C C . ASN A 1 81 ? 4.097 -14.632 15.591 1.00 71.69 81 ASN A C 1
ATOM 622 O O . ASN A 1 81 ? 4.110 -13.398 15.609 1.00 71.69 81 ASN A O 1
ATOM 626 N N . MET A 1 82 ? 3.209 -15.374 16.253 1.00 54.50 82 MET A N 1
ATOM 627 C CA . MET A 1 82 ? 2.285 -14.889 17.284 1.00 54.50 82 MET A CA 1
ATOM 628 C C . MET A 1 82 ? 2.463 -15.727 18.543 1.00 54.50 82 MET A C 1
ATOM 630 O O . MET A 1 82 ? 2.537 -16.967 18.398 1.00 54.50 82 MET A O 1
#

Sequence (82 aa):
MQTMINEDVNGFLSRLPEKGRLLGLDLGAKTIGLALSDVSRQIATPLETLKRTKFAEDAHKLTKLYDKHSVIGIVLGFPVNM

Nearest PDB structures (foldseek):
  7ess-assembly1_A  TM=9.063E-01  e=8.741E-06  Mycobacterium tuberculosis H37Rv
  7ess-assembly1_B  TM=9.017E-01  e=1.647E-05  Mycobacterium tuberculosis H37Rv
  1nmn-assembly1_A  TM=8.515E-01  e=2.310E-03  Escherichia coli
  8xih-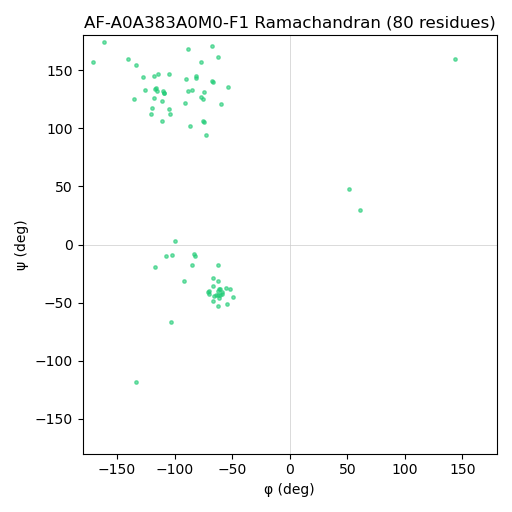assembly1_A  TM=5.974E-01  e=4.263E-02  Mucilaginibacter paludis DSM 18603
  8xih-assembly1_B  TM=5.886E-01  e=8.560E-02  Mucilaginibacter paludis DSM 18603

Organism: NCBI:txid408172

Foldseek 3Di:
DPDDDDPDPVVVVVPFDQWFKEWEWEDDPFKIWIWIADRNRPDIDTDDIGGDDDPVVVVVVVVVVCVVRVHRYYHYDDDPDD

InterPro domains:
  IPR005227 Putative pre-16S rRNA nuclease [PF03652] (21-82)
  IPR005227 Putative pre-16S rRNA nuclease [PTHR33317] (18-82)
  IPR005227 Putative pre-16S rRNA nuclease [TIGR00250] (23-82)
  IPR012337 Ribonuclease H-like superfamily [SSF53098] (21-82)
  IPR037027 YqgF/RNase H-like domain superfamily [G3DSA:3.30.420.140] (18-82)

pLDDT: mean 92.24, std 10.7, range [48.06, 98.62]

Mean predicted aligned error: 3.88 Å

Radius of gyration: 12.92 Å; Cα contacts (8 Å, |Δi|>4): 112; chains: 1; bounding box: 29×25×33 Å